Protein AF-A0A527IEL2-F1 (afdb_monomer_lite)

Radius of gyration: 13.73 Å; chains: 1; bounding box: 37×20×36 Å

pLDDT: mean 85.72, std 9.97, range [60.22, 95.62]

Secondary structure (DSSP, 8-state):
----HHHHHHHHHTTSSPPPEEPTTS-EE--HHHHHHHHHHHHHHHTT--HHHHHHHHHHHH-TTS-THHHHHHHH--

Structure (mmCIF, N/CA/C/O backbone):
data_AF-A0A527IEL2-F1
#
_entry.id   AF-A0A527IEL2-F1
#
loop_
_atom_site.group_PDB
_atom_site.id
_atom_site.type_symbol
_atom_site.label_atom_id
_atom_site.label_alt_id
_atom_site.label_comp_id
_atom_site.label_asym_id
_atom_site.label_entity_id
_atom_site.label_seq_id
_atom_site.pdbx_PDB_ins_code
_atom_site.Cartn_x
_atom_site.Cartn_y
_atom_site.Cartn_z
_atom_site.occupancy
_atom_site.B_iso_or_equiv
_atom_site.auth_seq_id
_atom_site.auth_comp_id
_atom_site.auth_asym_id
_atom_site.auth_atom_id
_atom_site.pdbx_PDB_model_num
ATOM 1 N N . THR A 1 1 ? 8.614 4.365 -0.701 1.00 80.62 1 THR A N 1
ATOM 2 C CA . THR A 1 1 ? 7.526 3.724 0.069 1.00 80.62 1 THR A CA 1
ATOM 3 C C . THR A 1 1 ? 8.019 3.041 1.336 1.00 80.62 1 THR A C 1
ATOM 5 O O . THR A 1 1 ? 7.239 2.952 2.266 1.00 80.62 1 THR A O 1
ATOM 8 N N . GLY A 1 2 ? 9.267 2.554 1.419 1.00 89.44 2 GLY A N 1
ATOM 9 C CA . GLY A 1 2 ? 9.763 1.861 2.624 1.00 89.44 2 GLY A CA 1
ATOM 10 C C . GLY A 1 2 ? 9.193 0.447 2.810 1.00 89.44 2 GLY A C 1
ATOM 11 O O . GLY A 1 2 ? 9.475 -0.211 3.805 1.00 89.44 2 GLY A O 1
ATOM 12 N N . VAL A 1 3 ? 8.409 -0.034 1.843 1.00 93.94 3 VAL A N 1
ATOM 13 C CA . VAL A 1 3 ? 7.820 -1.375 1.839 1.00 93.94 3 VAL A CA 1
ATOM 14 C C . VAL A 1 3 ? 8.859 -2.370 1.322 1.00 93.94 3 VAL A C 1
ATOM 16 O O . VAL A 1 3 ? 9.498 -2.136 0.296 1.00 93.94 3 VAL A O 1
ATOM 19 N N . LYS A 1 4 ? 9.037 -3.492 2.026 1.00 95.06 4 LYS A N 1
ATOM 20 C CA . LYS A 1 4 ? 9.986 -4.543 1.629 1.00 95.06 4 LYS A CA 1
ATOM 21 C C . LYS A 1 4 ? 9.533 -5.219 0.331 1.00 95.06 4 LYS A C 1
ATOM 23 O O . LYS A 1 4 ? 8.343 -5.439 0.127 1.00 95.06 4 LYS A O 1
ATOM 28 N N . VAL A 1 5 ? 10.481 -5.643 -0.508 1.00 94.38 5 VAL A N 1
ATOM 29 C CA . VAL A 1 5 ? 10.187 -6.307 -1.797 1.00 94.38 5 VAL A CA 1
ATOM 30 C C . VAL A 1 5 ? 9.245 -7.518 -1.664 1.00 94.38 5 VAL A C 1
ATOM 32 O O . VAL A 1 5 ? 8.300 -7.594 -2.449 1.00 94.38 5 VAL A O 1
ATOM 35 N N . PRO A 1 6 ? 9.417 -8.444 -0.695 1.00 95.62 6 PRO A N 1
ATOM 36 C CA . PRO A 1 6 ? 8.478 -9.556 -0.524 1.00 95.62 6 PRO A CA 1
ATOM 37 C C . PRO A 1 6 ? 7.055 -9.091 -0.197 1.00 95.62 6 PRO A C 1
ATOM 39 O O . PRO A 1 6 ? 6.095 -9.678 -0.678 1.00 95.62 6 PRO A O 1
ATOM 42 N N . THR A 1 7 ? 6.917 -8.005 0.565 1.00 94.81 7 THR A N 1
ATOM 43 C CA . THR A 1 7 ? 5.620 -7.418 0.917 1.00 94.81 7 THR A CA 1
ATOM 44 C C . THR A 1 7 ? 4.934 -6.797 -0.297 1.00 94.81 7 THR A C 1
ATOM 46 O O . THR A 1 7 ? 3.732 -6.963 -0.459 1.00 94.81 7 THR A O 1
ATOM 49 N N . ILE A 1 8 ? 5.687 -6.152 -1.195 1.00 94.31 8 ILE A N 1
ATOM 50 C CA . ILE A 1 8 ? 5.130 -5.650 -2.462 1.00 94.31 8 ILE A CA 1
ATOM 51 C C . ILE A 1 8 ? 4.567 -6.815 -3.286 1.00 94.31 8 ILE A C 1
ATOM 53 O O . ILE A 1 8 ? 3.432 -6.750 -3.738 1.00 94.31 8 ILE A O 1
ATOM 57 N N . ARG A 1 9 ? 5.315 -7.921 -3.402 1.00 93.88 9 ARG A N 1
ATOM 58 C CA . ARG A 1 9 ? 4.854 -9.130 -4.111 1.00 93.88 9 ARG A CA 1
ATOM 59 C C . ARG A 1 9 ? 3.621 -9.758 -3.463 1.00 93.88 9 ARG A C 1
ATOM 61 O O . ARG A 1 9 ? 2.748 -10.244 -4.170 1.00 93.88 9 ARG A O 1
ATOM 68 N N . TYR A 1 10 ? 3.542 -9.741 -2.135 1.00 94.00 10 TYR A N 1
ATOM 69 C CA . TYR A 1 10 ? 2.346 -10.179 -1.420 1.00 94.00 10 TYR A CA 1
ATOM 70 C C . TYR A 1 10 ? 1.131 -9.308 -1.782 1.00 94.00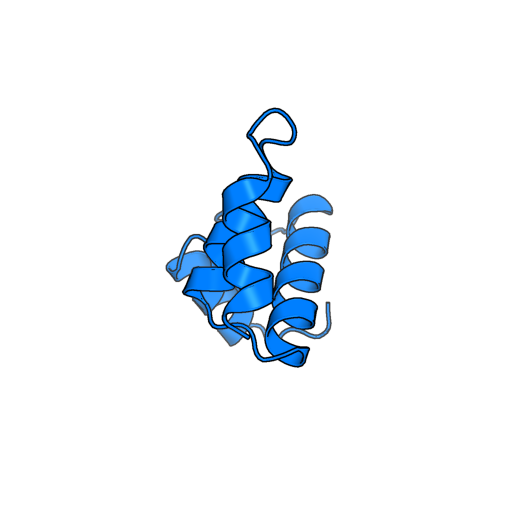 10 TYR A C 1
ATOM 72 O O . TYR A 1 10 ? 0.065 -9.838 -2.074 1.00 94.00 10 TYR A O 1
ATOM 80 N N . TYR A 1 11 ? 1.289 -7.984 -1.860 1.00 94.00 11 TYR A N 1
ATOM 81 C CA . TYR A 1 11 ? 0.208 -7.093 -2.291 1.00 94.00 11 TYR A CA 1
ATOM 82 C C . TYR A 1 11 ? -0.183 -7.269 -3.764 1.00 94.00 11 TYR A C 1
ATOM 84 O O . TYR A 1 11 ? -1.373 -7.192 -4.061 1.00 94.00 11 TYR A O 1
ATOM 92 N N . GLU A 1 12 ? 0.762 -7.574 -4.663 1.00 92.62 12 GLU A N 1
ATOM 93 C CA . GLU A 1 12 ? 0.449 -7.996 -6.043 1.00 92.62 12 GLU A CA 1
ATOM 94 C C . GLU A 1 12 ? -0.448 -9.247 -6.038 1.00 92.62 12 GLU A C 1
ATOM 96 O O . GLU A 1 12 ? -1.485 -9.282 -6.694 1.00 92.62 12 GLU A O 1
ATOM 101 N N . GLN A 1 13 ? -0.077 -10.271 -5.260 1.00 92.44 13 GLN A N 1
ATOM 102 C CA . GLN A 1 13 ? -0.824 -11.534 -5.171 1.00 92.44 13 GLN A CA 1
ATOM 103 C C . GLN A 1 13 ? -2.226 -11.363 -4.578 1.00 92.44 13 GLN A C 1
ATOM 105 O O . GLN A 1 13 ? -3.148 -12.064 -4.980 1.00 92.44 13 GLN A O 1
ATOM 110 N N . MET A 1 14 ? -2.390 -10.437 -3.633 1.00 90.12 14 MET A N 1
ATOM 111 C CA . MET A 1 14 ? -3.686 -10.110 -3.029 1.00 90.12 14 MET A CA 1
ATOM 112 C C . MET A 1 14 ? -4.535 -9.158 -3.892 1.00 90.12 14 MET A C 1
ATOM 114 O O . MET A 1 14 ? -5.637 -8.790 -3.474 1.00 90.12 14 MET A O 1
ATOM 118 N N . GLY A 1 15 ? -4.027 -8.734 -5.058 1.00 89.25 15 GLY A N 1
ATOM 119 C CA . GLY A 1 15 ? -4.696 -7.805 -5.974 1.00 89.25 15 GLY A CA 1
ATOM 120 C C . GLY A 1 15 ? -4.732 -6.352 -5.490 1.00 89.25 15 GLY A C 1
ATOM 121 O O . GLY A 1 15 ? -5.437 -5.529 -6.065 1.00 89.25 15 GLY A O 1
ATOM 122 N N . LEU A 1 16 ? -3.984 -6.016 -4.435 1.00 90.88 16 LEU A N 1
ATOM 123 C CA . LEU A 1 16 ? -3.964 -4.668 -3.864 1.00 90.88 16 LEU A CA 1
ATOM 124 C C . LEU A 1 16 ? -3.104 -3.700 -4.669 1.00 90.88 16 LEU A C 1
ATOM 126 O O . LEU A 1 16 ? -3.314 -2.497 -4.600 1.00 90.88 16 LEU A O 1
ATOM 130 N N . VAL A 1 17 ? -2.130 -4.203 -5.422 1.00 91.19 17 VAL A N 1
ATOM 131 C CA . VAL A 1 17 ? -1.321 -3.420 -6.360 1.00 91.19 17 VAL A CA 1
ATOM 132 C C . VAL A 1 17 ? -1.396 -4.123 -7.705 1.00 91.19 17 VAL A C 1
ATOM 134 O O . VAL A 1 17 ? -1.313 -5.351 -7.757 1.00 91.19 17 VAL A O 1
ATOM 137 N N . ALA A 1 18 ? -1.587 -3.357 -8.780 1.00 85.75 18 ALA A N 1
ATOM 138 C CA . ALA A 1 18 ? -1.605 -3.914 -10.124 1.00 85.75 18 ALA A CA 1
ATOM 139 C C . ALA A 1 18 ? -0.284 -4.641 -10.414 1.00 85.75 18 ALA A C 1
ATOM 141 O O . ALA A 1 18 ? 0.772 -4.264 -9.905 1.00 85.75 18 ALA A O 1
ATOM 142 N N . ALA A 1 19 ? -0.346 -5.704 -11.216 1.00 79.25 19 ALA A N 1
ATOM 143 C CA . ALA A 1 19 ? 0.869 -6.366 -11.658 1.00 79.25 19 ALA A CA 1
ATOM 144 C C . ALA A 1 19 ? 1.658 -5.389 -12.553 1.00 79.25 19 ALA A C 1
ATOM 146 O O . ALA A 1 19 ? 1.121 -4.957 -13.575 1.00 79.25 19 ALA A O 1
ATOM 147 N N . P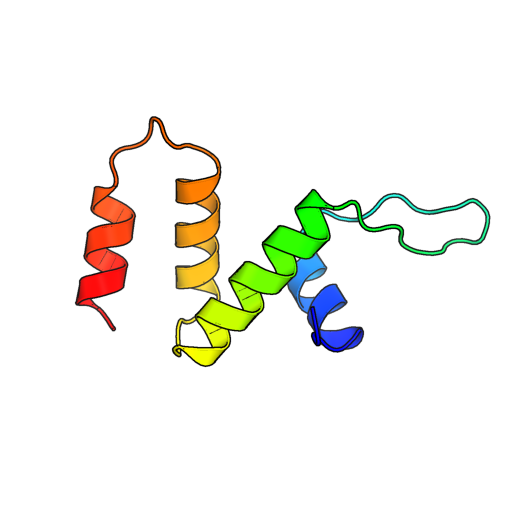RO A 1 20 ? 2.907 -5.048 -12.196 1.00 80.50 20 PRO A N 1
ATOM 148 C CA . PRO A 1 20 ? 3.670 -4.048 -12.925 1.00 80.50 20 PRO A CA 1
ATOM 149 C C . PRO A 1 20 ? 4.075 -4.564 -14.302 1.00 80.50 20 PRO A C 1
ATOM 151 O O . PRO A 1 20 ? 4.316 -5.765 -14.497 1.00 80.50 20 PRO A O 1
ATOM 154 N N 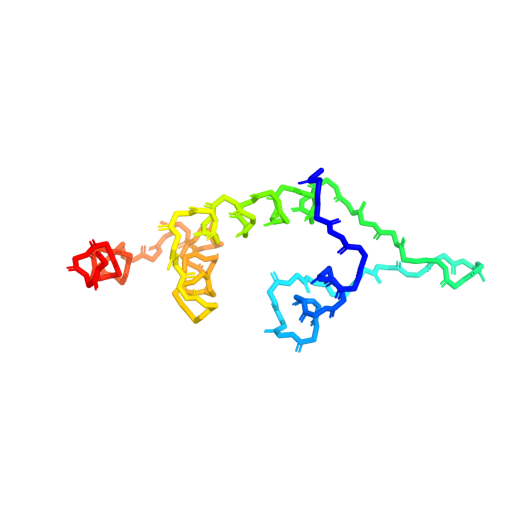. GLU A 1 21 ? 4.261 -3.634 -15.237 1.00 82.38 21 GLU A N 1
ATOM 155 C CA . GLU A 1 21 ? 4.917 -3.936 -16.502 1.00 82.38 21 GLU A CA 1
ATOM 156 C C . GLU A 1 21 ? 6.305 -4.538 -16.253 1.00 82.38 21 GLU A C 1
ATOM 158 O O . GLU A 1 21 ? 7.025 -4.201 -15.299 1.00 82.38 21 GLU A O 1
ATOM 163 N N . ARG A 1 22 ? 6.691 -5.461 -17.133 1.00 87.44 22 ARG A N 1
ATOM 164 C CA . ARG A 1 22 ? 8.013 -6.080 -17.102 1.00 87.44 22 ARG A CA 1
ATOM 165 C C . ARG A 1 22 ? 8.887 -5.452 -18.174 1.00 87.44 22 ARG A C 1
ATOM 167 O O . ARG A 1 22 ? 8.477 -5.353 -19.323 1.00 87.44 22 ARG A O 1
ATOM 174 N N . SER A 1 23 ? 10.105 -5.065 -17.803 1.00 88.50 23 SER A N 1
ATOM 175 C CA . SER A 1 23 ? 11.125 -4.687 -18.784 1.00 88.50 23 SER A CA 1
ATOM 176 C C . SER A 1 23 ? 11.615 -5.905 -19.574 1.00 88.50 23 SER A C 1
ATOM 178 O O . SER A 1 23 ? 11.417 -7.046 -19.151 1.00 88.50 23 SER A O 1
ATOM 180 N N . GLU A 1 24 ? 12.351 -5.668 -20.663 1.00 86.38 24 GLU A N 1
ATOM 181 C CA . GLU A 1 24 ?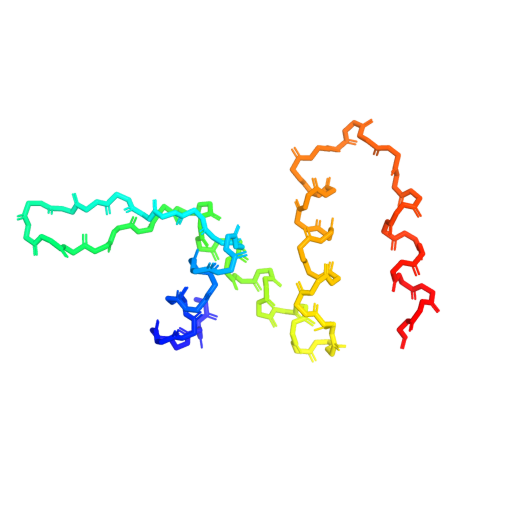 13.023 -6.722 -21.445 1.00 86.38 24 GLU A CA 1
ATOM 182 C C . GLU A 1 24 ? 13.932 -7.620 -20.584 1.00 86.38 24 GLU A C 1
ATOM 184 O O . GLU A 1 24 ? 14.057 -8.815 -20.828 1.00 86.38 24 GLU A O 1
ATOM 189 N N . GLY A 1 25 ? 14.505 -7.071 -19.507 1.00 90.31 25 GLY A N 1
ATOM 190 C CA . GLY A 1 25 ? 15.294 -7.809 -18.516 1.00 90.31 25 GLY A CA 1
ATOM 191 C C . GLY A 1 25 ? 14.470 -8.505 -17.422 1.00 90.31 25 GLY A C 1
ATOM 192 O O . GLY A 1 25 ? 15.022 -8.837 -16.375 1.00 90.31 25 GLY A O 1
ATOM 193 N N . ASN A 1 26 ? 13.156 -8.668 -17.608 1.00 89.00 26 ASN A N 1
ATOM 194 C CA . ASN A 1 26 ? 12.216 -9.267 -16.651 1.00 89.00 26 ASN A CA 1
ATOM 195 C C . ASN A 1 26 ? 12.166 -8.548 -15.282 1.00 89.00 26 ASN A C 1
ATOM 197 O O . ASN A 1 26 ? 11.860 -9.151 -14.248 1.00 89.00 26 ASN A O 1
ATOM 201 N N . GLN A 1 27 ? 12.465 -7.244 -15.257 1.00 90.12 27 GLN A N 1
ATOM 202 C CA . GLN A 1 27 ? 12.371 -6.420 -14.050 1.00 90.12 27 GLN A CA 1
ATOM 203 C C . GLN A 1 27 ? 10.986 -5.783 -13.957 1.00 90.12 27 GLN A C 1
ATOM 205 O O . GLN A 1 27 ? 10.484 -5.243 -14.938 1.00 90.12 27 GLN A O 1
ATOM 210 N N . ARG A 1 28 ? 10.395 -5.802 -12.761 1.00 92.12 28 ARG A N 1
ATOM 211 C CA . ARG A 1 28 ? 9.134 -5.110 -12.470 1.00 92.12 28 ARG A CA 1
ATOM 212 C C . ARG A 1 28 ? 9.347 -3.597 -12.469 1.00 92.12 28 ARG A C 1
ATOM 214 O O . ARG A 1 28 ? 10.261 -3.116 -11.794 1.00 92.12 28 ARG A O 1
ATOM 221 N N . ARG A 1 29 ? 8.502 -2.858 -13.184 1.00 91.12 29 ARG A N 1
ATOM 222 C CA . ARG A 1 29 ? 8.504 -1.393 -13.220 1.00 91.12 29 ARG A CA 1
ATOM 223 C C . ARG A 1 29 ? 7.214 -0.865 -12.608 1.00 91.12 29 ARG A C 1
ATOM 225 O O . ARG A 1 29 ? 6.146 -1.123 -13.136 1.00 91.12 29 ARG A O 1
ATOM 232 N N . TYR A 1 30 ? 7.343 -0.119 -11.515 1.00 90.19 30 TYR A N 1
ATOM 233 C CA . TYR A 1 30 ? 6.209 0.539 -10.875 1.00 90.19 30 TYR A CA 1
ATOM 234 C C . TYR A 1 30 ? 6.154 2.002 -11.306 1.00 90.19 30 TYR A C 1
ATOM 236 O O . TYR A 1 30 ? 7.139 2.738 -11.195 1.00 90.19 30 TYR A O 1
ATOM 244 N N . SER A 1 31 ? 4.991 2.406 -11.782 1.00 91.56 31 SER A N 1
ATOM 245 C CA . SER A 1 31 ? 4.575 3.776 -12.017 1.00 91.56 31 SER A CA 1
ATOM 246 C C . SER A 1 31 ? 4.456 4.565 -10.710 1.00 91.56 31 SER A C 1
ATOM 248 O O . SER A 1 31 ? 4.432 4.025 -9.600 1.00 91.56 31 SER A O 1
ATOM 250 N N . ARG A 1 32 ? 4.318 5.886 -10.841 1.00 91.38 32 ARG A N 1
ATOM 251 C CA . ARG A 1 32 ? 4.055 6.771 -9.701 1.00 91.38 32 ARG A CA 1
ATOM 252 C C . ARG A 1 32 ? 2.762 6.400 -8.962 1.00 91.38 32 ARG A C 1
ATOM 254 O O . ARG A 1 32 ? 2.752 6.425 -7.736 1.00 91.38 32 ARG A O 1
ATOM 261 N N . GLN A 1 33 ? 1.719 6.005 -9.691 1.00 89.81 33 GLN A N 1
ATOM 262 C CA . GLN A 1 33 ? 0.431 5.618 -9.110 1.00 89.81 33 GLN A CA 1
ATOM 263 C C . GLN A 1 33 ? 0.566 4.375 -8.218 1.00 89.81 33 GLN A C 1
ATOM 265 O O . GLN A 1 33 ? 0.014 4.327 -7.121 1.00 89.81 33 GLN A O 1
ATOM 270 N N . GLU A 1 34 ? 1.360 3.388 -8.637 1.00 91.62 34 GLU A N 1
ATOM 271 C CA . GLU A 1 34 ? 1.637 2.200 -7.820 1.00 91.62 34 GLU A CA 1
ATOM 272 C C . GLU A 1 34 ? 2.473 2.540 -6.580 1.00 91.62 34 GLU A C 1
ATOM 274 O O . GLU A 1 34 ? 2.249 1.972 -5.510 1.00 91.62 34 GLU A O 1
ATOM 279 N N . LEU A 1 35 ? 3.402 3.499 -6.678 1.00 93.19 35 LEU A N 1
ATOM 280 C CA . LEU A 1 35 ? 4.152 3.984 -5.515 1.00 93.19 35 LEU A CA 1
ATOM 281 C C . LEU A 1 35 ? 3.245 4.693 -4.499 1.00 93.19 35 LEU A C 1
ATOM 283 O O . LEU A 1 35 ? 3.398 4.470 -3.296 1.00 93.19 35 LEU A O 1
ATOM 287 N N . GLU A 1 36 ? 2.304 5.514 -4.963 1.00 92.25 36 GLU A N 1
ATOM 288 C CA . GLU A 1 36 ? 1.308 6.184 -4.118 1.00 92.25 36 GLU A CA 1
ATOM 289 C C . GLU A 1 36 ? 0.378 5.158 -3.454 1.00 92.25 36 GLU A C 1
ATOM 291 O O . GLU A 1 36 ? 0.186 5.193 -2.237 1.00 92.25 36 GLU A O 1
ATOM 296 N N . ARG A 1 37 ? -0.082 4.152 -4.208 1.00 92.69 37 ARG A N 1
ATOM 297 C CA . ARG A 1 37 ? -0.883 3.042 -3.674 1.00 92.69 37 ARG A CA 1
ATOM 298 C C . ARG A 1 37 ? -0.130 2.228 -2.617 1.00 92.69 37 ARG A C 1
ATOM 300 O O . ARG A 1 37 ? -0.680 1.919 -1.565 1.00 92.69 37 ARG A O 1
ATOM 307 N N . LEU A 1 38 ? 1.150 1.933 -2.837 1.00 94.94 38 LEU A N 1
ATOM 308 C CA . LEU A 1 38 ? 1.999 1.262 -1.846 1.00 94.94 38 LEU A CA 1
ATOM 309 C C . LEU A 1 38 ? 2.208 2.096 -0.575 1.00 94.94 38 LEU A C 1
ATOM 311 O O . LEU A 1 38 ? 2.286 1.534 0.519 1.00 94.94 38 LEU A O 1
ATOM 315 N N . ALA A 1 39 ? 2.321 3.420 -0.703 1.00 94.56 39 ALA A N 1
ATOM 316 C CA . ALA A 1 39 ? 2.406 4.311 0.448 1.00 94.56 39 ALA A CA 1
ATOM 317 C C . ALA A 1 39 ? 1.095 4.313 1.248 1.00 94.56 39 ALA A C 1
ATOM 319 O O . ALA A 1 39 ? 1.150 4.196 2.471 1.00 94.56 39 ALA A O 1
ATOM 320 N N . PHE A 1 40 ? -0.055 4.359 0.568 1.00 93.31 40 PHE A N 1
ATOM 321 C CA . PHE A 1 40 ? -1.377 4.261 1.189 1.00 93.31 40 PHE A CA 1
ATOM 322 C C . PHE A 1 40 ? -1.540 2.963 1.987 1.00 93.31 40 PHE A C 1
ATOM 324 O O . PHE A 1 40 ? -1.829 3.006 3.181 1.00 93.31 40 PHE A O 1
ATOM 331 N N . ILE A 1 41 ? -1.258 1.813 1.360 1.00 94.38 41 ILE A N 1
ATOM 332 C CA . ILE A 1 41 ? -1.353 0.501 2.019 1.00 94.38 41 ILE A CA 1
ATOM 333 C C . ILE A 1 41 ? -0.469 0.462 3.267 1.00 94.38 41 ILE A C 1
ATOM 335 O O . ILE A 1 41 ? -0.899 -0.016 4.313 1.00 94.38 41 ILE A O 1
ATOM 339 N N . ARG A 1 42 ? 0.766 0.975 3.182 1.00 94.56 42 ARG A N 1
ATOM 340 C CA . ARG A 1 42 ? 1.665 1.029 4.341 1.00 94.56 42 ARG A CA 1
ATOM 341 C C . ARG A 1 42 ? 1.067 1.858 5.477 1.00 94.56 42 ARG A C 1
ATOM 343 O O . ARG A 1 42 ? 1.042 1.376 6.598 1.00 94.56 42 ARG A O 1
ATOM 350 N N . HIS A 1 43 ? 0.574 3.059 5.187 1.00 94.56 43 HIS A N 1
ATOM 351 C CA . HIS A 1 43 ? -0.019 3.924 6.205 1.00 94.56 43 HIS A CA 1
ATOM 352 C C . HIS A 1 43 ? -1.243 3.292 6.867 1.00 94.56 43 HIS A C 1
ATOM 354 O O . HIS A 1 43 ? -1.352 3.331 8.086 1.00 94.56 43 HIS A O 1
ATOM 360 N N . ALA A 1 44 ? -2.116 2.642 6.099 1.00 93.12 44 ALA A N 1
ATOM 361 C CA . ALA A 1 44 ? -3.256 1.933 6.668 1.00 93.12 44 ALA A CA 1
ATOM 362 C C . ALA A 1 44 ? -2.820 0.738 7.541 1.00 93.12 44 ALA A C 1
ATOM 364 O O . ALA A 1 44 ? -3.354 0.526 8.625 1.00 93.12 44 ALA A O 1
ATOM 365 N N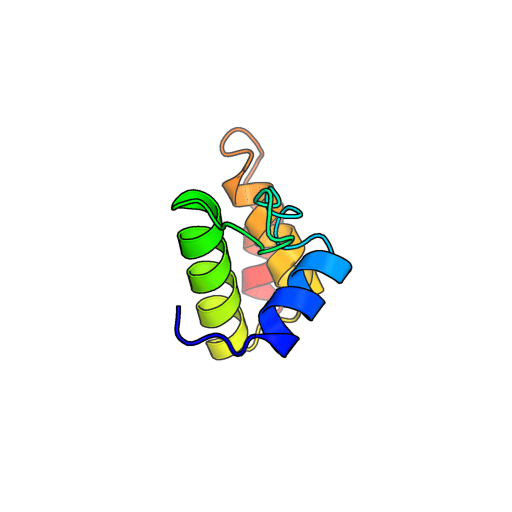 . ARG A 1 45 ? -1.780 -0.006 7.141 1.00 94.25 45 ARG A N 1
ATOM 366 C CA . ARG A 1 45 ? -1.207 -1.062 7.994 1.00 94.25 45 ARG A CA 1
ATOM 367 C C . ARG A 1 45 ? -0.585 -0.515 9.278 1.00 94.25 45 ARG A C 1
ATOM 369 O O . ARG A 1 45 ? -0.736 -1.156 10.314 1.00 94.25 45 ARG A O 1
ATOM 376 N N . ASP A 1 46 ? 0.076 0.640 9.217 1.00 93.38 46 ASP A N 1
ATOM 377 C CA . ASP A 1 46 ? 0.652 1.313 10.389 1.00 93.38 46 ASP A CA 1
ATOM 378 C C . ASP A 1 46 ? -0.446 1.772 11.376 1.00 93.38 46 ASP A C 1
ATOM 380 O O . ASP A 1 46 ? -0.203 1.824 12.579 1.00 93.38 46 ASP A O 1
ATOM 384 N N . LEU A 1 47 ? -1.659 2.048 10.880 1.00 93.75 47 LEU A N 1
ATOM 385 C CA . LEU A 1 47 ? -2.851 2.380 11.673 1.00 93.75 47 LEU A CA 1
ATOM 386 C C . LEU A 1 47 ? -3.630 1.150 12.177 1.00 93.75 47 LEU A C 1
ATOM 388 O O . LEU A 1 47 ? -4.612 1.309 12.892 1.00 93.75 47 LEU A O 1
ATOM 392 N N . GLY A 1 48 ? -3.205 -0.069 11.831 1.00 93.56 48 GLY A N 1
ATOM 393 C CA . GLY A 1 48 ? -3.817 -1.307 12.325 1.00 93.56 48 GLY A CA 1
ATOM 394 C C . GLY A 1 48 ? -4.954 -1.876 11.471 1.00 93.56 48 GLY A C 1
ATOM 395 O O . GLY A 1 48 ? -5.535 -2.884 11.864 1.00 93.56 48 GLY A O 1
ATOM 396 N N . PHE A 1 49 ? -5.241 -1.306 10.297 1.00 92.75 49 PHE A N 1
ATOM 397 C CA . PHE A 1 49 ? -6.271 -1.841 9.400 1.00 92.75 49 PHE A CA 1
ATOM 398 C C . PHE A 1 49 ? -5.917 -3.242 8.890 1.00 92.75 49 PHE A C 1
ATOM 400 O O . PHE A 1 49 ? -4.758 -3.531 8.539 1.00 92.75 49 PHE A O 1
ATOM 407 N N . ALA A 1 50 ? -6.928 -4.110 8.796 1.00 92.19 50 ALA A N 1
ATOM 408 C CA . ALA A 1 50 ? -6.769 -5.409 8.170 1.00 92.19 50 ALA A CA 1
ATOM 409 C C . ALA A 1 50 ? -6.619 -5.264 6.647 1.00 92.19 50 ALA A C 1
ATOM 411 O O . ALA A 1 50 ? -6.939 -4.245 6.037 1.00 92.19 50 ALA A O 1
ATOM 412 N N . VAL A 1 51 ? -6.096 -6.306 6.000 1.00 88.69 51 VAL A N 1
ATOM 413 C CA . VAL A 1 51 ? -5.870 -6.307 4.542 1.00 88.69 51 VAL A CA 1
ATOM 414 C C . VAL A 1 51 ? -7.183 -6.131 3.768 1.00 88.69 51 VAL A C 1
ATOM 416 O O . VAL A 1 51 ? -7.187 -5.456 2.739 1.00 88.69 51 VAL A O 1
ATOM 419 N N . ASP A 1 52 ? -8.282 -6.697 4.268 1.00 89.25 52 ASP A N 1
ATOM 420 C CA . ASP A 1 52 ? -9.597 -6.599 3.628 1.00 89.25 52 ASP A CA 1
ATOM 421 C C . ASP A 1 52 ? -10.223 -5.197 3.777 1.00 89.25 52 ASP A C 1
ATOM 423 O O . ASP A 1 52 ? -10.800 -4.679 2.816 1.00 89.25 52 ASP A O 1
ATOM 427 N N . ASP A 1 53 ? -10.003 -4.513 4.903 1.00 91.50 53 ASP A N 1
ATOM 428 C CA . ASP A 1 53 ? -10.407 -3.108 5.074 1.00 91.50 53 ASP A CA 1
ATOM 429 C C . ASP A 1 53 ? -9.638 -2.208 4.109 1.00 91.50 53 ASP A C 1
ATOM 431 O O . ASP A 1 53 ? -10.202 -1.348 3.437 1.00 91.50 53 ASP A O 1
ATOM 435 N N . ILE A 1 54 ? -8.334 -2.456 3.963 1.00 91.94 54 ILE A N 1
ATOM 436 C CA . ILE A 1 54 ? -7.484 -1.715 3.029 1.00 91.94 54 ILE A CA 1
ATOM 437 C C . ILE A 1 54 ? -7.956 -1.898 1.589 1.00 91.94 54 ILE A C 1
ATOM 439 O O . ILE A 1 54 ? -7.959 -0.927 0.831 1.00 91.94 54 ILE A O 1
ATOM 443 N N . ARG A 1 55 ? -8.368 -3.113 1.198 1.00 89.94 55 ARG A N 1
ATOM 444 C CA . ARG A 1 55 ? -8.955 -3.357 -0.129 1.00 89.94 55 ARG A CA 1
ATOM 445 C C . ARG A 1 55 ? -10.167 -2.458 -0.347 1.00 89.94 55 ARG A C 1
ATOM 447 O O . ARG A 1 55 ? -10.237 -1.758 -1.353 1.00 89.94 55 ARG A O 1
ATOM 454 N N . SER A 1 56 ? -11.058 -2.433 0.632 1.00 87.94 56 SER A N 1
ATOM 455 C CA . SER A 1 56 ? -12.282 -1.642 0.589 1.00 87.94 56 SER A CA 1
ATOM 456 C C . SER A 1 56 ? -12.004 -0.138 0.490 1.00 87.94 56 SER A C 1
ATOM 458 O O . SER A 1 56 ? -12.614 0.567 -0.312 1.00 87.94 56 SER A O 1
ATOM 460 N N . LEU A 1 57 ? -11.026 0.364 1.249 1.00 87.81 57 LEU A N 1
ATOM 461 C CA . LEU A 1 57 ? -10.600 1.764 1.175 1.00 87.81 57 LEU A CA 1
ATOM 462 C C . LEU A 1 57 ? -9.985 2.114 -0.192 1.00 87.81 57 LEU A C 1
ATOM 464 O O . LEU A 1 57 ? -10.214 3.203 -0.721 1.00 87.81 57 LEU A O 1
ATOM 468 N N . ILE A 1 58 ? -9.228 1.191 -0.794 1.00 86.44 58 ILE A N 1
ATOM 469 C CA . ILE A 1 58 ? -8.662 1.366 -2.138 1.00 86.44 58 ILE A CA 1
ATOM 470 C C . ILE A 1 58 ? -9.771 1.434 -3.193 1.00 86.44 58 ILE A C 1
ATOM 472 O O . ILE A 1 58 ? -9.706 2.287 -4.085 1.00 86.44 58 ILE A O 1
ATOM 476 N N . GLU A 1 59 ? -10.775 0.564 -3.108 1.00 83.69 59 GLU A N 1
ATOM 477 C CA . GLU A 1 59 ? -11.917 0.557 -4.028 1.00 83.69 59 GLU A CA 1
ATOM 478 C C . GLU A 1 59 ? -12.686 1.880 -3.983 1.00 83.69 59 GLU A C 1
ATOM 480 O O . GLU A 1 59 ? -12.927 2.465 -5.041 1.00 83.69 59 GLU A O 1
ATOM 485 N N . LEU A 1 60 ? -12.951 2.406 -2.783 1.00 81.31 60 LEU A N 1
ATOM 486 C CA . LEU A 1 60 ? -13.597 3.709 -2.591 1.00 81.31 60 LEU A CA 1
ATOM 487 C C . LEU A 1 60 ? -12.754 4.862 -3.147 1.00 81.31 60 LEU A C 1
ATOM 489 O O . LEU A 1 60 ? -13.272 5.733 -3.838 1.00 81.31 60 LEU A O 1
ATOM 493 N N . SER A 1 61 ? -11.435 4.845 -2.925 1.00 77.06 61 SER A N 1
ATOM 494 C CA . SER A 1 61 ? -10.538 5.876 -3.475 1.00 77.06 61 SER A CA 1
ATOM 495 C C . SER A 1 61 ? -10.469 5.872 -5.007 1.00 77.06 61 SER A C 1
ATOM 497 O O . SER A 1 61 ? -10.129 6.884 -5.616 1.00 77.06 61 SER A O 1
ATOM 499 N N . SER A 1 62 ? -10.769 4.726 -5.629 1.00 72.44 62 SER A N 1
ATOM 500 C CA . SER A 1 62 ? -10.744 4.551 -7.085 1.00 72.44 62 SER A CA 1
ATOM 501 C C . SER A 1 62 ? -12.078 4.930 -7.744 1.00 72.44 62 SER A C 1
ATOM 503 O O . SER A 1 62 ? -12.096 5.122 -8.955 1.00 72.44 62 SER A O 1
ATOM 505 N N . HIS A 1 63 ? -13.156 5.055 -6.959 1.00 74.00 63 HIS A N 1
ATOM 506 C CA . HIS A 1 63 ? -14.509 5.395 -7.410 1.00 74.00 63 HIS A CA 1
ATOM 507 C C . HIS A 1 63 ? -15.098 6.510 -6.529 1.00 74.00 63 HIS A C 1
ATOM 509 O O . HIS A 1 63 ? -15.988 6.253 -5.715 1.00 74.00 63 HIS A O 1
ATOM 515 N N . PRO A 1 64 ? -14.598 7.752 -6.644 1.00 66.81 64 PRO A N 1
ATOM 516 C CA . PRO A 1 64 ? -15.030 8.864 -5.794 1.00 66.81 64 PRO A CA 1
ATOM 517 C C . PRO A 1 64 ? -16.520 9.213 -5.950 1.00 66.81 64 PRO A C 1
ATOM 519 O O . PRO A 1 64 ? -17.083 9.890 -5.094 1.00 66.81 64 PRO A O 1
ATOM 522 N N . GLU A 1 65 ? -17.169 8.764 -7.027 1.00 70.12 65 GLU A N 1
ATOM 523 C CA . GLU A 1 65 ? -18.617 8.862 -7.227 1.00 70.12 65 GLU A CA 1
ATOM 524 C C . GLU A 1 65 ? -19.455 7.859 -6.409 1.00 70.12 65 GLU A C 1
ATOM 526 O O . GLU A 1 65 ? -20.679 8.002 -6.350 1.00 70.12 65 GLU A O 1
ATOM 531 N N . GLN A 1 66 ? -18.843 6.846 -5.783 1.00 66.00 66 GLN A N 1
ATOM 532 C CA . GLN A 1 66 ? -19.566 5.901 -4.931 1.00 66.00 66 GLN A CA 1
ATOM 533 C C . GLN A 1 66 ? -19.829 6.489 -3.532 1.00 66.00 66 GLN A C 1
ATOM 535 O O . GLN A 1 66 ? -18.985 7.204 -2.991 1.00 66.00 66 GLN A O 1
ATOM 540 N N . PRO A 1 67 ? -20.983 6.187 -2.902 1.00 64.44 67 PRO A N 1
ATOM 541 C CA . PRO A 1 67 ? -21.278 6.657 -1.552 1.00 64.44 67 PRO A CA 1
ATOM 542 C C . PRO A 1 67 ? -20.225 6.189 -0.537 1.00 64.44 67 PRO A C 1
ATOM 544 O O . PRO A 1 67 ? -19.951 4.994 -0.425 1.00 64.44 67 PRO A O 1
ATOM 547 N N . CYS A 1 68 ? -19.706 7.116 0.274 1.00 64.56 68 CYS A N 1
ATOM 548 C CA . CYS A 1 68 ? -18.686 6.844 1.295 1.00 64.56 68 CYS A CA 1
ATOM 549 C C . CYS A 1 68 ? -19.143 5.925 2.442 1.00 64.56 68 CYS A C 1
ATOM 551 O O . CYS A 1 68 ? -18.315 5.552 3.266 1.00 64.56 68 CYS A O 1
ATOM 553 N N . GLY A 1 69 ? -20.416 5.513 2.495 1.00 62.94 69 GLY A N 1
ATOM 554 C CA . GLY A 1 69 ? -20.970 4.749 3.621 1.00 62.94 69 GLY A CA 1
ATOM 555 C C . GLY A 1 69 ? -20.246 3.428 3.916 1.00 62.94 69 GLY A C 1
ATOM 556 O O . GLY A 1 69 ? -20.293 2.933 5.037 1.00 62.94 69 GLY A O 1
ATOM 557 N N . HIS A 1 70 ? -19.529 2.862 2.939 1.00 63.69 70 HIS A N 1
ATOM 558 C CA . HIS A 1 70 ? -18.671 1.700 3.176 1.00 63.69 70 HIS A CA 1
ATOM 559 C C 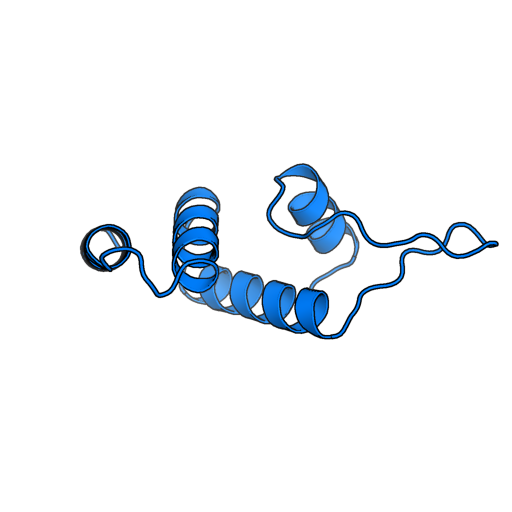. HIS A 1 70 ? -17.354 2.055 3.900 1.00 63.69 70 HIS A C 1
ATOM 561 O O . HIS A 1 70 ? -16.867 1.244 4.682 1.00 63.69 70 HIS A O 1
ATOM 567 N N . ALA A 1 71 ? -16.786 3.248 3.679 1.00 65.00 71 ALA A N 1
ATOM 568 C CA . ALA A 1 71 ? -15.631 3.745 4.439 1.00 65.00 71 ALA A CA 1
ATOM 569 C C . ALA A 1 71 ? -16.023 4.124 5.868 1.00 65.00 71 ALA A C 1
ATOM 571 O O . ALA A 1 71 ? -15.269 3.820 6.787 1.00 65.00 71 ALA A O 1
ATOM 572 N N . ASP A 1 72 ? -17.193 4.741 6.053 1.00 68.88 72 ASP A N 1
ATOM 573 C CA . ASP A 1 72 ? -17.666 5.159 7.378 1.00 68.88 72 ASP A CA 1
ATOM 574 C C . ASP A 1 72 ? -17.801 3.950 8.315 1.00 68.88 72 ASP A C 1
ATOM 576 O O . ASP A 1 72 ? -17.285 3.961 9.428 1.00 68.88 72 ASP A O 1
ATOM 580 N N . ARG A 1 73 ? -18.370 2.847 7.816 1.00 75.56 73 ARG A N 1
ATOM 581 C CA . ARG A 1 73 ? -18.479 1.591 8.569 1.00 75.56 73 ARG A CA 1
ATOM 582 C C . ARG A 1 73 ? -17.116 0.998 8.952 1.00 75.56 73 ARG A C 1
ATOM 584 O O . ARG A 1 73 ? -16.953 0.517 10.065 1.00 75.56 73 ARG A O 1
ATOM 591 N N . ILE A 1 74 ? -16.128 1.058 8.056 1.00 74.50 74 ILE A N 1
ATOM 592 C CA . ILE A 1 74 ? -14.755 0.611 8.356 1.00 74.50 74 ILE A CA 1
ATOM 593 C C . ILE A 1 74 ? -14.124 1.485 9.446 1.00 74.50 74 ILE A C 1
ATOM 595 O O . ILE A 1 74 ? -13.389 0.979 10.284 1.00 74.50 74 ILE A O 1
ATOM 599 N N . ALA A 1 75 ? -14.392 2.792 9.443 1.00 71.31 75 ALA A N 1
ATOM 600 C CA . ALA A 1 75 ? -13.882 3.699 10.465 1.00 71.31 75 ALA A CA 1
ATOM 601 C C . ALA A 1 75 ? -14.534 3.479 11.843 1.00 71.31 75 ALA A C 1
ATOM 603 O O . ALA A 1 75 ? -13.895 3.749 12.852 1.00 71.31 75 ALA A O 1
ATOM 604 N N . GLU A 1 76 ? -15.779 2.999 11.892 1.00 75.69 76 GLU A N 1
ATOM 605 C CA . GLU A 1 76 ? -16.493 2.684 13.138 1.00 75.69 76 GLU A CA 1
ATOM 606 C C . GLU A 1 76 ? -16.096 1.328 13.753 1.00 75.69 76 GLU A C 1
ATOM 608 O O . GLU A 1 76 ? -16.223 1.145 14.963 1.00 75.69 76 GLU A O 1
ATOM 613 N N . GLU A 1 77 ? -15.634 0.374 12.938 1.00 72.69 77 GLU A N 1
ATOM 614 C CA . GLU A 1 77 ? -15.269 -0.990 13.361 1.00 72.69 77 GLU A CA 1
ATOM 615 C C . GLU A 1 77 ? -13.835 -1.107 13.930 1.00 72.69 77 GLU A C 1
ATOM 617 O O . GLU A 1 77 ? -13.466 -2.171 14.435 1.00 72.69 77 GLU A O 1
ATOM 622 N N . GLN A 1 78 ? -13.045 -0.026 13.885 1.00 60.22 78 GLN A N 1
ATOM 623 C CA . GLN A 1 78 ? -11.616 0.019 14.240 1.00 60.22 78 GLN A CA 1
ATOM 624 C C . GLN A 1 78 ? -11.342 0.851 15.496 1.00 60.22 78 GLN A C 1
ATOM 626 O O . GLN A 1 78 ? -10.481 0.416 16.296 1.00 60.22 78 GLN A O 1
#

Foldseek 3Di:
DPDDPVRLVVCCVVVQAPFADADPVRDGDDDPVRVVSVVQVVVCVVVPDDPVLSSQVSVCVVCVVDDCVSVVVSVVVD

Sequence (78 aa):
TGVKVPTIRYYEQMGLVAAPERSEGNQRRYSRQELERLAFIRHARDLGFAVDDIRSLIELSSHPEQPCGHADRIAEEQ